Protein AF-A0A923UV65-F1 (afdb_monomer_lite)

pLDDT: mean 74.22, std 11.76, range [42.28, 92.0]

Radius of gyration: 20.83 Å; chains: 1; bounding box: 55×25×48 Å

Secondary structure (DSSP, 8-state):
-----TTTHHHHHHHHHHHHHHHHHHHHHHHHHHHHHHHHHHHHHHHHHHHHHHHHHHHHH--------------

Sequence (75 aa):
SRSTDPRYTATQYALFSSLAAVPRTFINASAGYIVAETGWFLFFLICFGLALPGMLLLAKIAPWNGDQVRSAPLA

Foldseek 3Di:
DPDDDVVCVVVVVVVVVVVVVVVVVVCVVCVVVCCVVPNPVVVVVVVVVVVVVVVVVCVVPPPPPPDDPDDDDDD

Structure (mmCIF, N/CA/C/O backbone):
data_AF-A0A923UV65-F1
#
_entry.id   AF-A0A923UV65-F1
#
loop_
_atom_site.group_PDB
_atom_site.id
_atom_site.type_symbol
_atom_site.label_atom_id
_atom_site.label_alt_id
_atom_site.label_comp_id
_atom_site.label_asym_id
_atom_site.label_entity_id
_atom_site.label_seq_id
_atom_site.pdbx_PDB_ins_code
_atom_site.Cartn_x
_atom_site.Cartn_y
_atom_site.Cartn_z
_atom_site.occupancy
_atom_site.B_iso_or_equiv
_atom_site.auth_seq_id
_atom_site.auth_comp_id
_atom_site.auth_asym_id
_atom_site.auth_atom_id
_atom_site.pdbx_PDB_model_num
ATOM 1 N N . SER A 1 1 ? -14.020 3.548 29.654 1.00 42.28 1 SER A N 1
ATOM 2 C CA . SER A 1 1 ? -12.545 3.479 29.708 1.00 42.28 1 SER A CA 1
ATOM 3 C C . SER A 1 1 ? -11.976 4.840 29.353 1.00 42.28 1 SER A C 1
ATOM 5 O O . SER A 1 1 ? -12.042 5.296 28.222 1.00 42.28 1 SER A O 1
ATOM 7 N N . ARG A 1 2 ? -11.507 5.530 30.389 1.00 51.09 2 ARG A N 1
ATOM 8 C CA . ARG A 1 2 ? -10.835 6.827 30.365 1.00 51.09 2 ARG A CA 1
ATOM 9 C C . ARG A 1 2 ? -9.390 6.600 29.903 1.00 51.09 2 ARG A C 1
ATOM 11 O O . ARG A 1 2 ? -8.533 6.331 30.736 1.00 51.09 2 ARG A O 1
ATOM 18 N N . SER A 1 3 ? -9.140 6.618 28.596 1.00 48.72 3 SER A N 1
ATOM 19 C CA . SER A 1 3 ? -7.795 6.379 28.027 1.00 48.72 3 SER A CA 1
ATOM 20 C C . SER A 1 3 ? -7.424 7.366 26.915 1.00 48.72 3 SER A C 1
ATOM 22 O O . SER A 1 3 ? -6.462 7.149 26.188 1.00 48.72 3 SER A O 1
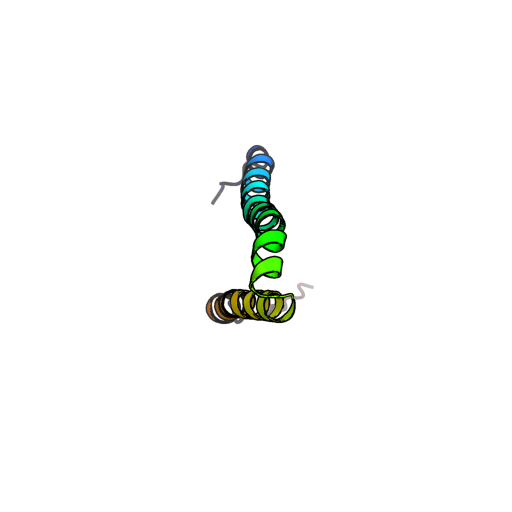ATOM 24 N N . THR A 1 4 ? -8.186 8.450 26.772 1.00 52.25 4 THR A N 1
ATOM 25 C CA . THR A 1 4 ? -7.945 9.495 25.777 1.00 52.25 4 THR A CA 1
ATOM 26 C C . THR A 1 4 ? -7.298 10.679 26.475 1.00 52.25 4 THR A C 1
ATOM 28 O O . THR A 1 4 ? -7.986 11.507 27.067 1.00 52.25 4 THR A O 1
ATOM 31 N N . ASP A 1 5 ? -5.971 10.743 26.422 1.00 53.50 5 ASP A N 1
ATOM 32 C CA . ASP A 1 5 ? -5.275 12.018 26.543 1.00 53.50 5 ASP A CA 1
ATOM 33 C C . ASP A 1 5 ? -5.041 12.551 25.110 1.00 53.50 5 ASP A C 1
ATOM 35 O O . ASP A 1 5 ? -4.285 11.942 24.341 1.00 53.50 5 ASP A O 1
ATOM 39 N N . PRO A 1 6 ? -5.706 13.651 24.705 1.00 54.97 6 PRO A N 1
ATOM 40 C CA . PRO A 1 6 ? -5.559 14.260 23.380 1.00 54.97 6 PRO A CA 1
ATOM 41 C C . PRO A 1 6 ? -4.118 14.666 23.031 1.00 54.97 6 PRO A C 1
ATOM 43 O O . PRO A 1 6 ? 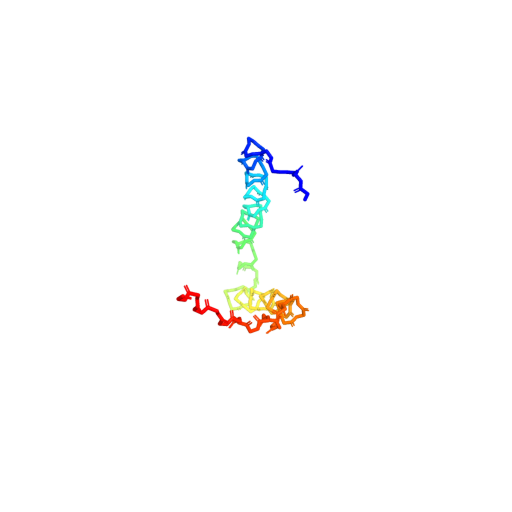-3.809 14.862 21.855 1.00 54.97 6 PRO A O 1
ATOM 46 N N . ARG A 1 7 ? -3.210 14.772 24.016 1.00 53.66 7 ARG A N 1
ATOM 47 C CA . ARG A 1 7 ? -1.814 15.191 23.804 1.00 53.66 7 ARG A CA 1
ATOM 48 C C . ARG A 1 7 ? -0.961 14.139 23.093 1.00 53.66 7 ARG A C 1
ATOM 50 O O . ARG A 1 7 ? 0.003 14.514 22.436 1.00 53.66 7 ARG A O 1
ATOM 57 N N . TYR A 1 8 ? -1.324 12.854 23.150 1.00 52.25 8 TYR A N 1
ATOM 58 C CA . TYR A 1 8 ? -0.599 11.776 22.451 1.00 52.25 8 TYR A CA 1
ATOM 59 C C . TYR A 1 8 ? -1.251 11.349 21.130 1.00 52.25 8 TYR A C 1
ATOM 61 O O . TYR A 1 8 ? -0.657 10.588 20.365 1.00 52.25 8 TYR A O 1
ATOM 69 N N . THR A 1 9 ? -2.449 11.862 20.827 1.00 58.38 9 THR A N 1
ATOM 70 C CA . THR A 1 9 ? -3.147 11.590 19.557 1.00 58.38 9 THR A CA 1
ATOM 71 C C . THR A 1 9 ? -2.385 12.186 18.373 1.00 58.38 9 THR A C 1
ATOM 73 O O . THR A 1 9 ? -2.298 11.559 17.322 1.00 58.38 9 THR A O 1
ATOM 76 N N . ALA A 1 10 ? -1.748 13.346 18.567 1.00 65.38 10 ALA A N 1
ATOM 77 C CA . ALA A 1 10 ? -0.876 13.957 17.566 1.00 65.38 10 ALA A CA 1
ATOM 78 C C . ALA A 1 10 ? 0.313 13.045 17.207 1.00 65.38 10 ALA A C 1
ATOM 80 O O . ALA A 1 10 ? 0.585 12.822 16.029 1.00 65.38 10 ALA A O 1
ATOM 81 N N . THR A 1 11 ? 0.975 12.451 18.206 1.00 75.75 11 THR A N 1
ATOM 82 C CA . THR A 1 11 ? 2.110 11.538 17.993 1.00 75.75 11 THR A CA 1
ATOM 83 C C . THR A 1 11 ? 1.670 10.190 17.424 1.00 75.75 11 THR A C 1
ATOM 85 O O . THR A 1 11 ? 2.312 9.683 16.510 1.00 75.75 11 THR A O 1
ATOM 88 N N . GLN A 1 12 ? 0.562 9.610 17.900 1.00 71.56 12 GLN A N 1
ATOM 89 C CA . GLN A 1 12 ? 0.019 8.370 17.328 1.00 71.56 12 GLN A CA 1
ATOM 90 C C . GLN A 1 12 ? -0.395 8.552 15.869 1.00 71.56 12 GLN A C 1
ATOM 92 O O . GLN A 1 12 ? -0.057 7.720 15.030 1.00 71.56 12 GLN A O 1
ATOM 97 N N . TYR A 1 13 ? -1.065 9.657 15.544 1.00 77.81 13 TYR A N 1
ATOM 98 C CA . TYR A 1 13 ? -1.413 9.976 14.165 1.00 77.81 13 TYR A CA 1
ATOM 99 C C . TYR A 1 13 ? -0.162 10.201 13.311 1.00 77.81 13 TYR A C 1
ATOM 101 O O . TYR A 1 13 ? -0.097 9.717 12.186 1.00 77.81 13 TYR A O 1
ATOM 109 N N . ALA A 1 14 ? 0.869 10.853 13.853 1.00 80.31 14 ALA A N 1
ATOM 110 C CA . ALA A 1 14 ? 2.149 11.016 13.170 1.00 80.31 14 ALA A CA 1
ATOM 111 C C . ALA A 1 14 ? 2.866 9.676 12.929 1.00 80.31 14 ALA A C 1
ATOM 113 O O . ALA A 1 14 ? 3.444 9.488 11.860 1.00 80.31 14 ALA A O 1
ATOM 114 N N . LEU A 1 15 ? 2.799 8.728 13.870 1.00 83.06 15 LEU A N 1
ATOM 115 C CA . LEU A 1 15 ? 3.365 7.383 13.719 1.00 83.06 15 LEU A CA 1
ATOM 116 C C . LEU A 1 15 ? 2.604 6.563 12.675 1.00 83.06 15 LEU A C 1
ATOM 118 O O . LEU A 1 15 ? 3.230 5.983 11.791 1.00 83.06 15 LEU A O 1
ATOM 122 N N . PHE A 1 16 ? 1.269 6.563 12.720 1.00 82.50 16 PHE A N 1
ATOM 123 C CA . PHE A 1 16 ? 0.444 5.920 11.693 1.00 82.50 16 PHE A CA 1
ATOM 124 C C . PHE A 1 16 ? 0.642 6.563 10.316 1.00 82.50 16 PHE A C 1
ATOM 126 O O . PHE A 1 16 ? 0.756 5.852 9.323 1.00 82.50 16 PHE A O 1
ATOM 133 N N . SER A 1 17 ? 0.75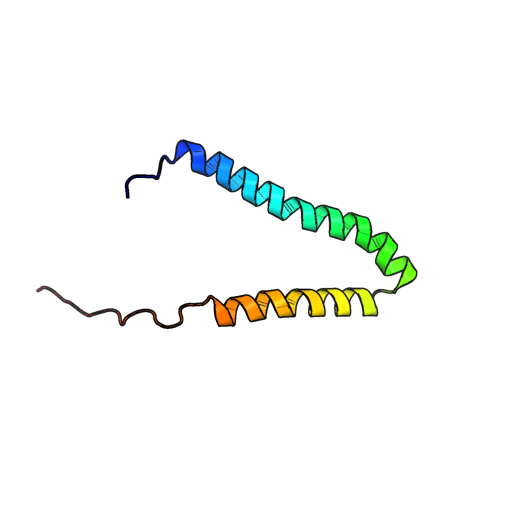0 7.890 10.253 1.00 82.00 17 SER A N 1
ATOM 134 C CA . SER A 1 17 ? 1.033 8.639 9.025 1.00 82.00 17 SER A CA 1
ATOM 135 C C . SER A 1 17 ? 2.424 8.317 8.475 1.00 82.00 17 SER A C 1
ATOM 137 O O . SER A 1 17 ? 2.572 8.035 7.288 1.00 82.00 17 SER A O 1
ATOM 139 N N . SER A 1 18 ? 3.439 8.254 9.342 1.00 84.19 18 SER A N 1
ATOM 140 C CA . SER A 1 18 ? 4.796 7.844 8.960 1.00 84.19 18 SER A CA 1
ATOM 141 C C . SER A 1 18 ? 4.807 6.406 8.443 1.00 84.19 18 SER A C 1
ATOM 143 O O . SER A 1 18 ? 5.390 6.138 7.395 1.00 84.19 18 SER A O 1
ATOM 145 N N . LEU A 1 19 ? 4.098 5.492 9.112 1.00 84.44 19 LEU A N 1
ATOM 146 C CA . LEU A 1 19 ? 3.957 4.105 8.676 1.00 84.44 19 LEU A CA 1
ATOM 147 C C . LEU A 1 19 ? 3.213 3.991 7.337 1.00 84.44 19 LEU A C 1
ATOM 149 O O . LEU A 1 19 ? 3.588 3.167 6.511 1.00 84.44 19 LEU A O 1
ATOM 153 N N . ALA A 1 20 ? 2.210 4.837 7.087 1.00 83.94 20 ALA A N 1
ATOM 154 C CA . ALA A 1 20 ? 1.503 4.916 5.809 1.00 83.94 20 ALA A CA 1
ATOM 155 C C . ALA A 1 20 ? 2.353 5.552 4.689 1.00 83.94 20 ALA A C 1
ATOM 157 O O . ALA A 1 20 ? 2.177 5.229 3.513 1.00 83.94 20 ALA A O 1
ATOM 158 N N . ALA A 1 21 ? 3.302 6.427 5.030 1.00 80.00 21 ALA A N 1
ATOM 159 C CA . ALA A 1 21 ? 4.206 7.054 4.069 1.00 80.00 21 ALA A CA 1
ATOM 160 C C . ALA A 1 21 ? 5.301 6.096 3.564 1.00 80.00 21 ALA A C 1
ATOM 162 O O . ALA A 1 21 ? 5.714 6.204 2.409 1.00 80.00 21 ALA A O 1
ATOM 163 N N . VAL A 1 22 ? 5.742 5.134 4.383 1.00 81.00 22 VAL A N 1
ATOM 164 C CA . VAL A 1 22 ? 6.749 4.125 4.002 1.00 81.00 22 VAL A CA 1
ATOM 165 C C . VAL A 1 22 ? 6.369 3.355 2.730 1.00 81.00 22 VAL A C 1
ATOM 167 O O . VAL A 1 22 ? 7.157 3.402 1.785 1.00 81.00 22 VAL A O 1
ATOM 170 N N . PRO A 1 23 ? 5.199 2.691 2.629 1.00 73.38 23 PRO A N 1
ATOM 171 C CA . PRO A 1 23 ? 4.831 1.953 1.425 1.00 73.38 23 PRO A CA 1
ATOM 172 C C . PRO A 1 23 ? 4.709 2.875 0.211 1.00 73.38 23 PRO A C 1
ATOM 174 O O . PRO A 1 23 ? 5.131 2.493 -0.873 1.00 73.38 23 PRO A O 1
ATOM 177 N N . ARG A 1 24 ? 4.236 4.118 0.377 1.00 76.25 24 ARG A N 1
ATOM 178 C CA . ARG A 1 24 ? 4.208 5.104 -0.716 1.00 76.25 24 ARG A CA 1
ATOM 179 C C . ARG A 1 24 ? 5.615 5.408 -1.239 1.00 76.25 24 ARG A C 1
ATOM 181 O O . ARG A 1 24 ? 5.810 5.449 -2.451 1.00 76.25 24 ARG A O 1
ATOM 188 N N . THR A 1 25 ? 6.583 5.654 -0.362 1.00 79.00 25 THR A N 1
ATOM 189 C CA . THR A 1 25 ? 7.958 5.979 -0.773 1.00 79.00 25 THR A CA 1
ATOM 190 C C . THR A 1 25 ? 8.662 4.761 -1.357 1.00 79.00 25 THR A C 1
ATOM 192 O O . THR A 1 25 ? 9.309 4.882 -2.393 1.00 79.00 25 THR A O 1
ATOM 195 N N . PHE A 1 26 ? 8.475 3.585 -0.754 1.00 78.31 26 PHE A N 1
ATOM 196 C CA . PHE A 1 26 ? 9.021 2.330 -1.267 1.00 78.31 26 PHE A CA 1
ATOM 197 C C . PHE A 1 26 ? 8.473 2.003 -2.650 1.00 78.31 26 PHE A C 1
ATOM 199 O O . PHE A 1 26 ? 9.263 1.798 -3.560 1.00 78.31 26 PHE A O 1
ATOM 206 N N . ILE A 1 27 ? 7.147 2.029 -2.828 1.00 78.94 27 ILE A N 1
ATOM 207 C CA . ILE A 1 27 ? 6.507 1.736 -4.114 1.00 78.94 27 ILE A CA 1
ATOM 208 C C . ILE A 1 27 ? 6.941 2.755 -5.165 1.00 78.94 27 ILE A C 1
ATOM 210 O O . ILE A 1 27 ? 7.292 2.340 -6.259 1.00 78.94 27 ILE A O 1
ATOM 214 N N . ASN A 1 28 ? 6.986 4.057 -4.855 1.00 75.88 28 ASN A N 1
ATOM 215 C CA . ASN A 1 28 ? 7.447 5.066 -5.818 1.00 75.88 28 ASN A CA 1
ATOM 216 C C . ASN A 1 28 ? 8.926 4.890 -6.199 1.00 75.88 28 ASN A C 1
ATOM 218 O O . ASN A 1 28 ? 9.266 5.023 -7.372 1.00 75.88 28 ASN A O 1
ATOM 222 N N . ALA A 1 29 ? 9.798 4.565 -5.239 1.00 78.00 29 ALA A N 1
ATOM 223 C CA . ALA A 1 29 ? 11.211 4.304 -5.509 1.00 78.00 29 ALA A CA 1
ATOM 224 C C . ALA A 1 29 ? 11.415 3.004 -6.308 1.00 78.00 29 ALA A C 1
ATOM 226 O O . ALA A 1 29 ? 12.213 2.968 -7.241 1.00 78.00 29 ALA A O 1
ATOM 227 N N . SER A 1 30 ? 10.670 1.943 -5.983 1.00 76.44 30 SER A N 1
ATOM 228 C CA . SER A 1 30 ? 10.769 0.648 -6.662 1.00 76.44 30 SER A CA 1
ATOM 229 C C . SER A 1 30 ? 10.019 0.601 -7.994 1.00 76.44 30 SER A C 1
ATOM 231 O O . SER A 1 30 ? 10.372 -0.201 -8.852 1.00 76.44 30 SER A O 1
ATOM 233 N N . ALA A 1 31 ? 8.999 1.441 -8.197 1.00 75.62 31 ALA A N 1
ATOM 234 C CA . ALA A 1 31 ? 8.155 1.425 -9.392 1.00 75.62 31 ALA A CA 1
ATOM 235 C C . ALA A 1 31 ? 8.962 1.674 -10.666 1.00 75.62 31 ALA A C 1
ATOM 237 O O . ALA A 1 31 ? 8.713 1.007 -11.661 1.00 75.62 31 ALA A O 1
ATOM 238 N N . GLY A 1 32 ? 9.962 2.563 -10.633 1.00 77.06 32 GLY A N 1
ATOM 239 C CA . GLY A 1 32 ? 10.827 2.813 -11.791 1.00 77.06 32 GLY A CA 1
ATOM 240 C C . GLY A 1 32 ? 11.597 1.565 -12.233 1.00 77.06 32 GLY A C 1
ATOM 241 O O . GLY A 1 32 ? 11.631 1.253 -13.419 1.00 77.06 32 GLY A O 1
ATOM 242 N N . TYR A 1 33 ? 12.147 0.813 -11.277 1.00 79.50 33 TYR A N 1
ATOM 243 C CA . TYR A 1 33 ? 12.867 -0.433 -11.552 1.00 79.50 33 TYR A CA 1
ATOM 244 C C . TYR A 1 33 ? 11.918 -1.561 -11.985 1.00 79.50 33 TYR A C 1
ATOM 246 O O . TYR A 1 33 ? 12.162 -2.244 -12.975 1.00 79.50 33 TYR A O 1
ATOM 254 N N . ILE A 1 34 ? 10.787 -1.715 -11.291 1.00 79.44 34 ILE A N 1
ATOM 255 C CA . ILE A 1 34 ? 9.799 -2.764 -11.579 1.00 79.44 34 ILE A CA 1
ATOM 256 C C . ILE A 1 34 ? 9.153 -2.550 -12.954 1.00 79.44 34 ILE A C 1
ATOM 258 O O . ILE A 1 34 ? 9.006 -3.506 -13.709 1.00 79.44 34 ILE A O 1
ATOM 262 N N . VAL A 1 35 ? 8.786 -1.316 -13.310 1.00 82.88 35 VAL A N 1
ATOM 263 C CA . VAL A 1 35 ? 8.192 -0.987 -14.618 1.00 82.88 35 VAL A CA 1
ATOM 264 C C . VAL A 1 35 ? 9.211 -1.129 -15.748 1.00 82.88 35 VAL A C 1
ATOM 266 O O . VAL A 1 35 ? 8.816 -1.499 -16.850 1.00 82.88 35 VAL A O 1
ATOM 269 N N . ALA A 1 36 ? 10.500 -0.878 -15.495 1.00 80.88 36 ALA A N 1
ATOM 270 C CA . ALA A 1 36 ? 11.542 -1.084 -16.501 1.00 80.88 36 ALA A CA 1
ATOM 271 C C . ALA A 1 36 ? 11.663 -2.561 -16.922 1.00 80.88 36 ALA A C 1
ATOM 273 O O . ALA A 1 36 ? 11.817 -2.836 -18.106 1.00 80.88 36 ALA A O 1
ATOM 274 N N . GLU A 1 37 ? 11.528 -3.495 -15.976 1.00 81.94 37 GLU A N 1
ATOM 275 C CA . GLU A 1 37 ? 11.629 -4.942 -16.235 1.00 81.94 37 GLU A CA 1
ATOM 276 C C . GLU A 1 37 ? 10.287 -5.583 -16.642 1.00 81.94 37 GLU A C 1
ATOM 278 O O . GLU A 1 37 ? 10.239 -6.463 -17.497 1.00 81.94 37 GLU A O 1
ATOM 283 N N . THR A 1 38 ? 9.170 -5.159 -16.038 1.00 80.25 38 THR A N 1
ATOM 284 C CA . THR A 1 38 ? 7.848 -5.805 -16.220 1.00 80.25 38 THR A CA 1
ATOM 285 C C . THR A 1 38 ? 6.892 -5.036 -17.135 1.00 80.25 38 THR A C 1
ATOM 287 O O . THR A 1 38 ? 5.889 -5.582 -17.597 1.00 80.25 38 THR A O 1
ATOM 290 N N . GLY A 1 39 ? 7.184 -3.768 -17.425 1.00 84.12 39 GLY A N 1
ATOM 291 C CA . GLY A 1 39 ? 6.299 -2.875 -18.163 1.00 84.12 39 GLY A CA 1
ATOM 292 C C . GLY A 1 39 ? 5.113 -2.357 -17.340 1.00 84.12 39 GLY A C 1
ATOM 293 O O . GLY A 1 39 ? 4.760 -2.859 -16.272 1.00 84.12 39 GLY A O 1
ATOM 294 N N . TRP A 1 40 ? 4.450 -1.326 -17.870 1.00 79.38 40 TRP A N 1
ATOM 295 C CA . TRP A 1 40 ? 3.315 -0.674 -17.204 1.00 79.38 40 TRP A CA 1
ATOM 296 C C . TRP A 1 40 ? 2.121 -1.610 -16.983 1.00 79.38 40 TRP A C 1
ATOM 298 O O . TRP A 1 40 ? 1.427 -1.495 -15.976 1.00 79.38 40 TRP A O 1
ATOM 308 N N . PHE A 1 41 ? 1.888 -2.557 -17.897 1.00 84.50 41 PHE A N 1
ATOM 309 C CA . PHE A 1 41 ? 0.74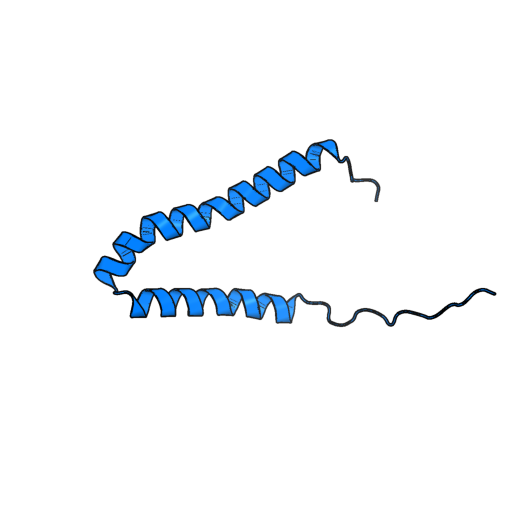1 -3.463 -17.828 1.00 84.50 41 PHE A CA 1
ATOM 310 C C . PHE A 1 41 ? 0.778 -4.366 -16.586 1.00 84.50 41 PHE A C 1
ATOM 312 O O . PHE A 1 41 ? -0.186 -4.397 -15.821 1.00 84.50 41 PHE A O 1
ATOM 319 N N . LEU A 1 42 ? 1.901 -5.053 -16.341 1.00 84.44 42 LEU A N 1
ATOM 320 C CA . LEU A 1 42 ? 2.059 -5.924 -15.171 1.00 84.44 42 LEU A CA 1
ATOM 321 C C . LEU A 1 42 ? 2.054 -5.130 -13.861 1.00 84.44 42 LEU A C 1
ATOM 323 O O . LEU A 1 42 ? 1.459 -5.589 -12.890 1.00 84.44 42 LEU A O 1
ATOM 327 N N . PHE A 1 43 ? 2.629 -3.923 -13.836 1.00 83.12 43 PHE A N 1
ATOM 328 C CA . PHE A 1 43 ? 2.595 -3.048 -12.659 1.00 83.12 43 PHE A CA 1
ATOM 329 C C . PHE A 1 43 ? 1.162 -2.738 -12.196 1.00 83.12 43 PHE A C 1
ATOM 331 O O . PHE A 1 43 ? 0.841 -2.892 -11.013 1.00 83.12 43 PHE A O 1
ATOM 338 N N . PHE A 1 44 ? 0.272 -2.360 -13.121 1.00 85.44 44 PHE A N 1
ATOM 339 C CA . PHE A 1 44 ? -1.137 -2.121 -12.791 1.00 85.44 44 PHE A CA 1
ATOM 340 C C . PHE A 1 44 ? -1.854 -3.397 -12.341 1.00 85.44 44 PHE A C 1
ATOM 342 O O . PHE A 1 44 ? -2.666 -3.347 -11.418 1.00 85.44 44 PHE A O 1
ATOM 349 N N . LEU A 1 45 ? -1.526 -4.540 -12.944 1.00 88.94 45 LEU A N 1
ATOM 350 C CA . LEU A 1 45 ? -2.121 -5.836 -12.611 1.00 88.94 45 LEU A CA 1
ATOM 351 C C . LEU A 1 45 ? -1.713 -6.305 -11.204 1.00 88.94 45 LEU A C 1
ATOM 353 O O . LEU A 1 45 ? -2.553 -6.773 -10.438 1.00 88.94 45 LEU A O 1
ATOM 357 N N . ILE A 1 46 ? -0.450 -6.095 -10.827 1.00 85.62 46 ILE A N 1
ATOM 358 C CA . ILE A 1 46 ? 0.060 -6.332 -9.471 1.00 85.62 46 ILE A CA 1
ATOM 359 C C . ILE A 1 46 ? -0.638 -5.403 -8.472 1.00 85.62 46 ILE A C 1
ATOM 361 O O . ILE A 1 46 ? -1.112 -5.869 -7.439 1.00 85.62 46 ILE A O 1
ATOM 365 N N . CYS A 1 47 ? -0.762 -4.109 -8.782 1.00 86.56 47 CYS A N 1
ATOM 366 C CA . CYS A 1 47 ? -1.458 -3.141 -7.927 1.00 86.56 47 CYS A CA 1
ATOM 367 C C . CYS A 1 47 ? -2.930 -3.531 -7.698 1.00 86.56 47 CYS A C 1
ATOM 369 O O . CYS A 1 47 ? -3.410 -3.540 -6.563 1.00 86.56 47 CYS A O 1
ATOM 371 N N . PHE A 1 48 ? -3.623 -3.938 -8.765 1.00 88.75 48 PHE A N 1
ATOM 372 C CA . PHE A 1 48 ? -4.983 -4.468 -8.694 1.00 88.75 48 PHE A CA 1
ATOM 373 C C . PHE A 1 48 ? -5.054 -5.733 -7.824 1.00 88.75 48 PHE A C 1
ATOM 375 O O . PHE A 1 48 ? -5.903 -5.834 -6.937 1.00 88.75 48 PHE A O 1
ATOM 382 N N . GLY A 1 49 ? -4.112 -6.660 -8.015 1.00 92.00 49 GLY A N 1
ATOM 383 C CA . GLY A 1 49 ? -3.975 -7.872 -7.211 1.00 92.00 49 GLY A CA 1
ATOM 384 C C . GLY A 1 49 ? -3.745 -7.596 -5.724 1.00 92.00 49 GLY A C 1
ATOM 385 O O . GLY A 1 49 ? -4.347 -8.264 -4.891 1.00 92.00 49 GLY A O 1
ATOM 386 N N . LEU A 1 50 ? -2.933 -6.592 -5.381 1.00 87.19 50 LEU A N 1
ATOM 387 C CA . LEU A 1 50 ? -2.690 -6.164 -3.998 1.00 87.19 50 LEU A CA 1
ATOM 388 C C . LEU A 1 50 ? -3.900 -5.460 -3.366 1.00 87.19 50 LEU A C 1
ATOM 390 O O . LEU A 1 50 ? -4.076 -5.527 -2.149 1.00 87.19 50 LEU A O 1
ATOM 394 N N . ALA A 1 51 ? -4.746 -4.802 -4.160 1.00 87.31 51 ALA A N 1
ATOM 395 C CA . ALA A 1 51 ? -5.953 -4.148 -3.661 1.00 87.31 51 ALA A CA 1
ATOM 396 C C . ALA A 1 51 ? -7.045 -5.158 -3.254 1.00 87.31 51 ALA A C 1
ATOM 398 O O . ALA A 1 51 ? -7.757 -4.938 -2.271 1.00 87.31 51 ALA A O 1
ATOM 399 N N . LEU A 1 52 ? -7.143 -6.290 -3.962 1.00 90.44 52 LEU A N 1
ATOM 400 C CA . LEU A 1 52 ? -8.113 -7.359 -3.691 1.00 90.44 52 LEU A CA 1
ATOM 401 C C . LEU A 1 52 ? -8.087 -7.898 -2.246 1.00 90.44 52 LEU A C 1
ATOM 403 O O . LEU A 1 52 ? -9.150 -7.911 -1.625 1.00 90.44 52 LEU A O 1
ATOM 407 N N . PRO A 1 53 ? -6.947 -8.316 -1.655 1.00 85.94 53 PRO A N 1
ATOM 408 C CA . PRO A 1 53 ? -6.920 -8.803 -0.277 1.00 85.94 53 PRO A CA 1
ATOM 409 C C . PRO A 1 53 ? -7.301 -7.713 0.732 1.00 85.94 53 PRO A C 1
ATOM 411 O O . PRO A 1 53 ? -7.949 -8.022 1.731 1.00 85.94 53 PRO A O 1
ATOM 414 N N . GLY A 1 54 ? -6.973 -6.442 0.459 1.00 84.00 54 GLY A N 1
ATOM 415 C CA . GLY A 1 54 ? -7.399 -5.308 1.286 1.00 84.00 54 GLY A CA 1
ATOM 416 C C . GLY A 1 54 ? -8.919 -5.121 1.284 1.00 84.00 54 GLY A C 1
ATOM 417 O O . GLY A 1 54 ? -9.530 -4.987 2.344 1.00 84.00 54 GLY A O 1
ATOM 418 N N . MET A 1 55 ? -9.547 -5.195 0.107 1.00 86.31 55 MET A N 1
ATOM 419 C CA . MET A 1 55 ? -11.009 -5.150 -0.018 1.00 86.31 55 MET A CA 1
ATOM 420 C C . MET A 1 55 ? -11.683 -6.381 0.605 1.00 86.31 55 MET A C 1
ATOM 422 O O . MET A 1 55 ? -12.720 -6.253 1.254 1.00 86.31 55 MET A O 1
ATOM 426 N N . LEU A 1 56 ? -11.088 -7.570 0.468 1.00 86.25 56 LEU A N 1
ATOM 427 C CA . LEU A 1 56 ? -11.609 -8.802 1.065 1.00 86.25 56 LEU A CA 1
ATOM 428 C C . LEU A 1 56 ? -11.603 -8.739 2.602 1.00 86.25 56 LEU A C 1
ATOM 430 O O . LEU A 1 56 ? -12.517 -9.249 3.254 1.00 86.25 56 LEU A O 1
ATOM 434 N N . LEU A 1 57 ? -10.593 -8.080 3.185 1.00 81.94 57 LEU A N 1
ATOM 435 C CA . LEU A 1 57 ? -10.505 -7.861 4.627 1.00 81.94 57 LEU A CA 1
ATOM 436 C C . LEU A 1 57 ? -11.688 -7.028 5.141 1.00 81.94 57 LEU A C 1
ATOM 438 O O . LEU A 1 57 ? -12.231 -7.347 6.196 1.00 81.94 57 LEU A O 1
ATOM 442 N N . LEU A 1 58 ? -12.137 -6.021 4.378 1.00 77.06 58 LEU A N 1
ATOM 443 C CA . LEU A 1 58 ? -13.318 -5.222 4.724 1.00 77.06 58 LEU A CA 1
ATOM 444 C C . LEU A 1 58 ? -14.583 -6.075 4.780 1.00 77.06 58 LEU A C 1
ATOM 446 O O . LEU A 1 58 ? -15.370 -5.904 5.698 1.00 77.06 58 LEU A O 1
ATOM 450 N N . ALA A 1 59 ? -14.773 -7.036 3.876 1.00 74.56 59 ALA A N 1
ATOM 451 C CA . ALA A 1 59 ? -15.938 -7.922 3.936 1.00 74.56 59 ALA A CA 1
ATOM 452 C C . ALA A 1 59 ? -15.949 -8.813 5.196 1.00 74.56 59 ALA A C 1
ATOM 454 O O . ALA A 1 59 ? -17.016 -9.161 5.695 1.00 74.56 59 ALA A O 1
ATOM 455 N N . LYS A 1 60 ? -14.772 -9.174 5.728 1.00 70.75 60 LYS A N 1
ATOM 456 C CA . LYS A 1 60 ? -14.640 -9.958 6.969 1.00 70.75 60 LYS A CA 1
ATOM 457 C C . LYS A 1 60 ? -14.743 -9.115 8.242 1.00 70.75 60 LYS A C 1
ATOM 459 O O . LYS A 1 60 ? -15.207 -9.632 9.253 1.00 70.75 60 LYS A O 1
ATOM 464 N N . ILE A 1 61 ? -14.273 -7.868 8.209 1.00 68.12 61 ILE A N 1
ATOM 465 C CA . ILE A 1 61 ? -14.167 -6.990 9.386 1.00 68.12 61 ILE A CA 1
ATOM 466 C C . ILE A 1 61 ? -15.302 -5.977 9.488 1.00 68.12 61 ILE A C 1
ATOM 468 O O . ILE A 1 61 ? -15.575 -5.528 10.595 1.00 68.12 61 ILE A O 1
ATOM 472 N N . ALA A 1 62 ? -15.973 -5.622 8.391 1.00 69.12 62 ALA A N 1
ATOM 473 C CA . ALA A 1 62 ? -17.090 -4.689 8.427 1.00 69.12 62 ALA A CA 1
ATOM 474 C C . ALA A 1 62 ? -18.248 -5.301 9.234 1.00 69.12 62 ALA A C 1
ATOM 476 O O . ALA A 1 62 ? -18.864 -6.272 8.782 1.00 69.12 62 ALA A O 1
ATOM 477 N N . PRO A 1 63 ? -18.591 -4.739 10.407 1.00 65.88 63 PRO A N 1
ATOM 478 C CA . PRO A 1 63 ? -19.791 -5.118 11.121 1.00 65.88 63 PRO A CA 1
ATOM 479 C C . PRO A 1 63 ? -20.958 -4.429 10.411 1.00 65.88 63 PRO A C 1
ATOM 481 O O . PRO A 1 63 ? -21.341 -3.312 10.738 1.00 65.88 63 PRO A O 1
ATOM 484 N N . TRP A 1 64 ? -21.516 -5.099 9.403 1.00 68.75 64 TRP A N 1
ATOM 485 C CA . TRP A 1 64 ? -22.728 -4.653 8.701 1.00 68.75 64 TRP A CA 1
ATOM 486 C C . TRP A 1 64 ? -23.971 -4.623 9.610 1.00 68.75 64 TRP A C 1
ATOM 488 O O . TRP A 1 64 ? -25.019 -4.129 9.206 1.00 68.75 64 TRP A O 1
ATOM 498 N N . ASN A 1 65 ? -23.856 -5.117 10.846 1.00 65.94 65 ASN A N 1
ATOM 499 C CA . ASN A 1 65 ? -24.916 -5.107 11.844 1.00 65.94 65 ASN A CA 1
ATOM 500 C C . ASN A 1 65 ? -24.833 -3.846 12.722 1.00 65.94 65 ASN A C 1
ATOM 502 O O . ASN A 1 65 ? -24.543 -3.917 13.914 1.00 65.94 65 ASN A O 1
ATOM 506 N N . GLY A 1 66 ? -25.045 -2.679 12.111 1.00 61.66 66 GLY A N 1
ATOM 507 C CA . GLY A 1 66 ? -25.367 -1.465 12.855 1.00 61.66 66 GLY A CA 1
ATOM 508 C C . GLY A 1 66 ? -26.789 -1.593 13.385 1.00 61.66 66 GLY A C 1
ATOM 509 O O . GLY A 1 66 ? -27.738 -1.569 12.602 1.00 61.66 66 GLY A O 1
ATOM 510 N N . ASP A 1 67 ? -26.930 -1.781 14.695 1.00 59.62 67 ASP A N 1
ATOM 511 C CA . ASP A 1 67 ? -28.227 -1.814 15.357 1.00 59.62 67 ASP A CA 1
ATOM 512 C C . ASP A 1 67 ? -29.058 -0.587 14.967 1.00 59.62 67 ASP A C 1
ATOM 514 O O . ASP A 1 67 ? -28.600 0.557 14.996 1.00 59.62 67 ASP A O 1
ATOM 518 N N . GLN A 1 68 ? -30.292 -0.882 14.565 1.00 61.34 68 GLN A N 1
ATOM 519 C CA . GLN A 1 68 ? -31.341 0.052 14.188 1.00 61.34 68 GLN A CA 1
ATOM 520 C C . GLN A 1 68 ? -31.343 1.265 15.121 1.00 61.34 68 GLN A C 1
ATOM 522 O O . GLN A 1 68 ? -31.466 1.115 16.339 1.00 61.34 68 GLN A O 1
ATOM 527 N N . VAL A 1 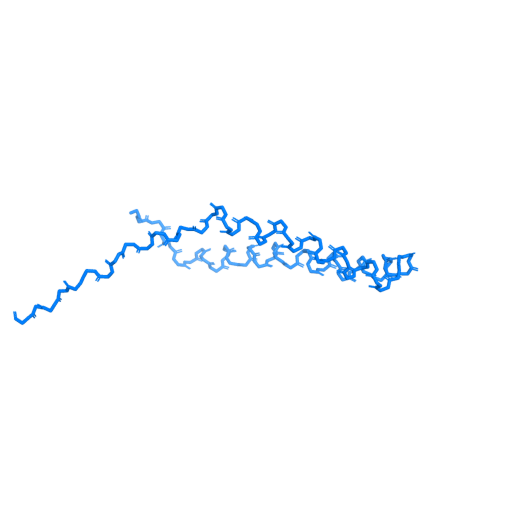69 ? -31.254 2.457 14.527 1.00 61.50 69 VAL A N 1
ATOM 528 C CA . VAL A 1 69 ? -31.523 3.748 15.166 1.00 61.50 69 VAL A CA 1
ATOM 529 C C . VAL A 1 69 ? -32.877 3.644 15.867 1.00 61.50 69 VAL A C 1
ATOM 531 O O . VAL A 1 69 ? -33.927 3.804 15.246 1.00 61.50 69 VAL A O 1
ATOM 534 N N . ARG A 1 70 ? 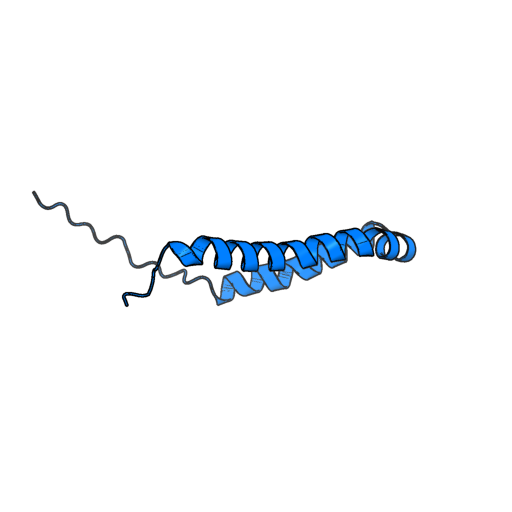-32.870 3.305 17.160 1.00 59.28 70 ARG A N 1
ATOM 535 C CA . ARG A 1 70 ? -34.092 3.242 17.949 1.00 59.28 70 ARG A CA 1
ATOM 536 C C . ARG A 1 70 ? -34.553 4.670 18.160 1.00 59.28 70 ARG A C 1
ATOM 538 O O . ARG A 1 70 ? -33.964 5.437 18.914 1.00 59.28 70 ARG A O 1
ATOM 545 N N . SER A 1 71 ? -35.609 4.989 17.433 1.00 66.56 71 SER A N 1
ATOM 546 C CA . SER A 1 71 ? -36.481 6.132 17.606 1.00 66.56 71 SER A CA 1
ATOM 547 C C . SER A 1 71 ? -36.798 6.345 19.087 1.00 66.56 71 SER A C 1
ATOM 549 O O . SER A 1 71 ? -37.296 5.436 19.750 1.00 66.56 71 SER A O 1
ATOM 551 N N . ALA A 1 72 ? -36.573 7.554 19.587 1.00 58.91 72 ALA A N 1
ATOM 552 C CA . ALA A 1 72 ? -37.317 8.064 20.729 1.00 58.91 72 ALA A CA 1
ATOM 553 C C . ALA A 1 72 ? -37.497 9.581 20.566 1.00 58.91 72 ALA A C 1
ATOM 555 O O . ALA A 1 72 ? -36.587 10.343 20.892 1.00 58.91 72 ALA A O 1
ATOM 556 N N . PRO A 1 73 ? -38.645 10.041 20.039 1.00 67.25 73 PRO A N 1
ATOM 557 C CA . PRO A 1 73 ? -39.116 11.383 20.328 1.00 67.25 73 PRO A CA 1
ATOM 558 C C . PRO A 1 73 ? -39.593 11.393 21.785 1.00 67.25 73 PRO A C 1
ATOM 560 O O . PRO A 1 73 ? -40.524 10.668 22.130 1.00 67.25 73 PRO A O 1
ATOM 563 N N . LEU A 1 74 ? -38.943 12.177 22.642 1.00 69.50 74 LEU A N 1
ATOM 564 C CA . LEU A 1 74 ? -39.479 12.510 23.961 1.00 69.50 74 LEU A CA 1
ATOM 565 C C . LEU A 1 74 ? -40.025 13.938 23.875 1.00 69.50 74 LEU A C 1
ATOM 567 O O . LEU A 1 74 ? -39.290 14.907 24.068 1.00 69.50 74 LEU A O 1
ATOM 571 N N . ALA A 1 75 ? -41.292 14.014 23.463 1.00 55.53 75 ALA A N 1
ATOM 572 C CA . ALA A 1 75 ? -42.202 15.079 23.865 1.00 55.53 75 ALA A CA 1
ATOM 573 C C . ALA A 1 75 ? -42.572 14.905 25.346 1.00 55.53 75 ALA A C 1
ATOM 575 O O . ALA A 1 75 ? -42.552 13.740 25.813 1.00 55.53 75 ALA A O 1
#